Protein AF-A0A1X7TE17-F1 (afdb_monomer_lite)

Radius of gyration: 19.48 Å; chains: 1; bounding box: 48×30×57 Å

InterPro domains:
  IPR026791 Dedicator of cytokinesis [PTHR23317] (2-120)
  IPR027357 DOCKER domain [PS51651] (1-134)
  IPR043162 Dedicator of cytokinesis, C-terminal, lobe C [G3DSA:1.20.58.740] (23-129)
  IPR046773 DOCKER, Lobe C [PF20421] (38-121)

pLDDT: mean 82.44, std 15.71, range [34.38, 96.56]

Secondary structure (DSSP, 8-state):
---SS-SSS----------PPPHHHHHHHHHHHHHHHHHHHHHSSS--HHHHHHHHHHHHS-SSS-HHHHHHIIIIITTTTTTTTS-HHHHHHHHHHHHHHHHHHHHHHHHHHHH--HHHHHHHHHHSPPP---

Foldseek 3Di:
DDDPPDPDPDDDDPDDDDDDDDPLRVLLVVLLVLLVQLVCQLPDPDHDLVSLLVSLCCAQVNPPDPHNVVSCVVQPVCCDCNVVVDPPVSSVSNVVSVVSSVVSSVSSLVVSCVPPDPVVVVVSVVSDDPPPDD

Organism: Amphimedon queenslandica (NCBI:txid400682)

Sequence (134 aa):
THSFPYIVKRIPILETSETELSPIEVAVEAIGRKGSDLHTEIHKEKTDLVKLQLLLQGSITAQVNQGVQEYANVFLKDLGPAADRYPQEHIESLKEVYREFISLCDEALQLFAQLASKEQSLLVFEMNPPPIVN

Structure (mmCIF, N/CA/C/O backbone):
data_AF-A0A1X7TE17-F1
#
_entry.id   AF-A0A1X7TE17-F1
#
loop_
_atom_site.group_PDB
_atom_site.id
_atom_site.type_symbol
_atom_site.label_atom_id
_atom_site.label_alt_id
_atom_site.label_comp_id
_atom_site.label_asym_id
_atom_site.label_entity_id
_atom_site.label_seq_id
_atom_site.pdbx_PDB_ins_code
_atom_site.Cartn_x
_atom_site.Cartn_y
_atom_site.Cartn_z
_atom_site.occupancy
_atom_site.B_iso_or_equiv
_atom_site.auth_seq_id
_atom_site.auth_comp_id
_atom_site.auth_asym_id
_atom_site.auth_atom_id
_atom_site.pdbx_PDB_model_num
ATOM 1 N N . THR A 1 1 ? -14.536 -8.744 -31.197 1.00 81.19 1 THR A N 1
ATOM 2 C CA . THR A 1 1 ? -13.966 -8.676 -29.834 1.00 81.19 1 THR A CA 1
ATOM 3 C C . THR A 1 1 ? -15.085 -8.923 -28.837 1.00 81.19 1 THR A C 1
ATOM 5 O O . THR A 1 1 ? -16.207 -8.518 -29.107 1.00 81.19 1 THR A O 1
ATOM 8 N N . HIS A 1 2 ? -14.827 -9.656 -27.751 1.00 92.25 2 HIS A N 1
ATOM 9 C CA . HIS A 1 2 ? -15.813 -9.954 -26.701 1.00 92.25 2 HIS A CA 1
ATOM 10 C C . HIS A 1 2 ? -15.301 -9.384 -25.373 1.00 92.25 2 HIS A C 1
ATOM 12 O O . HIS A 1 2 ? -14.091 -9.403 -25.154 1.00 92.25 2 HIS A O 1
ATOM 18 N N . SER A 1 3 ? -16.199 -8.933 -24.496 1.00 93.88 3 SER A N 1
ATOM 19 C CA . SER A 1 3 ? -15.860 -8.348 -23.189 1.00 93.88 3 SER A CA 1
ATOM 20 C C . SER A 1 3 ? -16.695 -8.980 -22.082 1.00 93.88 3 SER A C 1
ATOM 22 O O . SER A 1 3 ? -17.793 -9.467 -22.342 1.00 93.88 3 SER A O 1
ATOM 24 N N . PHE A 1 4 ? -16.192 -8.961 -20.846 1.00 95.56 4 PHE A N 1
ATOM 25 C CA . PHE A 1 4 ? -16.993 -9.348 -19.686 1.00 95.56 4 PHE A CA 1
ATOM 26 C C . PHE A 1 4 ? -18.022 -8.256 -19.332 1.00 95.56 4 PHE A C 1
ATOM 28 O O . PHE A 1 4 ? -17.700 -7.074 -19.456 1.00 95.56 4 PHE A O 1
ATOM 35 N N . PRO A 1 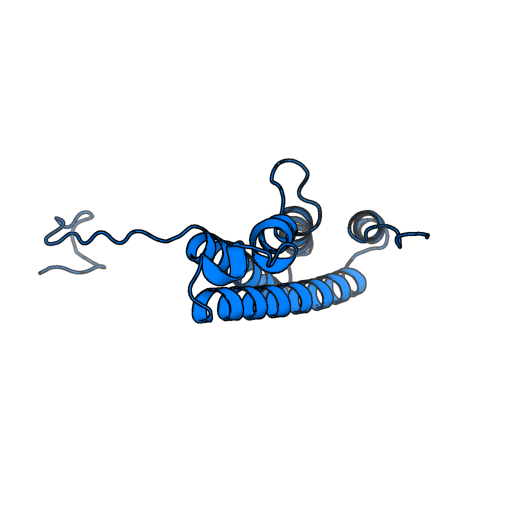5 ? -19.224 -8.629 -18.847 1.00 93.38 5 PRO A N 1
ATOM 36 C CA . PRO A 1 5 ? -19.753 -9.997 -18.747 1.00 93.38 5 PRO A CA 1
ATOM 37 C C . PRO A 1 5 ? -20.142 -10.589 -20.122 1.00 93.38 5 PRO A C 1
ATOM 39 O O . PRO A 1 5 ? -20.635 -9.872 -20.988 1.00 93.38 5 PRO A O 1
ATOM 42 N N . TYR A 1 6 ? -19.959 -11.906 -20.316 1.00 95.19 6 TYR A N 1
ATOM 43 C CA . TYR A 1 6 ? -20.263 -12.609 -21.577 1.00 95.19 6 TYR A CA 1
ATOM 44 C C . TYR A 1 6 ? -20.986 -13.948 -21.349 1.00 95.19 6 TYR A C 1
ATOM 46 O O . TYR A 1 6 ? -20.958 -14.497 -20.249 1.00 95.19 6 TYR A O 1
ATOM 54 N N . ILE A 1 7 ? -21.627 -14.489 -22.396 1.00 96.31 7 ILE A N 1
ATOM 55 C CA . ILE A 1 7 ? -22.439 -15.719 -22.319 1.00 96.31 7 ILE A CA 1
ATOM 56 C C . ILE A 1 7 ? -21.616 -16.979 -22.006 1.00 96.31 7 ILE A C 1
ATOM 58 O O . ILE A 1 7 ? -22.137 -17.938 -21.438 1.00 96.31 7 ILE A O 1
ATOM 62 N N . VAL A 1 8 ? -20.321 -16.981 -22.339 1.00 95.31 8 VAL A N 1
ATOM 63 C CA . VAL A 1 8 ? -19.388 -18.057 -21.974 1.00 95.31 8 VAL A CA 1
ATOM 64 C C . VAL A 1 8 ? -18.404 -17.604 -20.899 1.00 95.31 8 VAL A C 1
ATOM 66 O O . VAL A 1 8 ? -18.062 -16.431 -20.787 1.00 95.31 8 VAL A O 1
ATOM 69 N N . LYS A 1 9 ? -17.890 -18.572 -20.131 1.00 95.25 9 LYS A N 1
ATOM 70 C CA . LYS A 1 9 ? -16.979 -18.338 -18.997 1.00 95.25 9 LYS A CA 1
ATOM 71 C C . LYS A 1 9 ? -15.526 -18.026 -19.388 1.00 95.25 9 LYS A C 1
ATOM 73 O O . LYS A 1 9 ? -14.715 -17.772 -18.504 1.00 95.25 9 LYS A O 1
ATOM 78 N N . ARG A 1 10 ? -15.159 -18.123 -20.671 1.00 96.31 10 ARG A N 1
ATOM 79 C CA . ARG A 1 10 ? -13.785 -17.918 -21.165 1.00 96.31 10 ARG A CA 1
ATOM 80 C C . ARG A 1 10 ? -13.814 -17.165 -22.487 1.00 96.31 10 ARG A C 1
ATOM 82 O O . ARG A 1 10 ? -14.593 -17.513 -23.369 1.00 96.31 10 ARG A O 1
ATOM 89 N N . ILE A 1 11 ? -12.940 -16.178 -22.621 1.00 95.44 11 ILE A N 1
ATOM 90 C CA . ILE A 1 11 ? -12.723 -15.400 -23.842 1.00 95.44 11 ILE A CA 1
ATOM 91 C C . ILE A 1 11 ? -11.236 -15.567 -24.204 1.00 95.44 11 ILE A C 1
ATOM 93 O O . ILE A 1 11 ? -10.408 -15.501 -23.293 1.00 95.44 11 ILE A O 1
ATOM 97 N N . PRO A 1 12 ? -10.873 -15.849 -25.470 1.00 95.12 12 PRO A N 1
ATOM 98 C CA . PRO A 1 12 ? -9.471 -15.962 -25.868 1.00 95.12 12 PRO A CA 1
ATOM 99 C C . PRO A 1 12 ? -8.750 -14.615 -25.742 1.00 95.12 12 PRO A C 1
ATOM 101 O O . PRO A 1 12 ? -9.327 -13.569 -26.043 1.00 95.12 12 PRO A O 1
ATOM 104 N N . ILE A 1 13 ? -7.482 -14.657 -25.334 1.00 95.38 13 ILE A N 1
ATOM 105 C CA . ILE A 1 13 ? -6.598 -13.488 -25.333 1.00 95.38 13 ILE A CA 1
ATOM 106 C C . ILE A 1 13 ? -6.279 -13.143 -26.789 1.00 95.38 13 ILE A C 1
ATOM 108 O O . ILE A 1 13 ? -5.872 -14.016 -27.555 1.00 95.38 13 ILE A O 1
ATOM 112 N N . LEU A 1 14 ? -6.512 -11.888 -27.172 1.00 95.62 14 LEU A N 1
ATOM 113 C CA . LEU A 1 14 ? -6.258 -11.401 -28.532 1.00 95.62 14 LEU A CA 1
ATOM 114 C C . LEU A 1 14 ? -4.926 -10.651 -28.645 1.00 95.62 14 LEU A C 1
ATOM 116 O O . LEU A 1 14 ? -4.360 -10.597 -29.731 1.00 95.62 14 LEU A O 1
ATOM 120 N N . GLU A 1 15 ? -4.433 -10.100 -27.536 1.00 96.31 15 GLU A N 1
ATOM 121 C CA . GLU A 1 15 ? -3.213 -9.299 -27.465 1.00 96.31 15 GLU A CA 1
ATOM 122 C C . GLU A 1 15 ? -2.592 -9.414 -26.065 1.00 96.31 15 GLU A C 1
ATOM 124 O O . GLU A 1 15 ? -3.320 -9.532 -25.076 1.00 96.31 15 GLU A O 1
ATOM 129 N N . THR A 1 16 ? -1.259 -9.373 -26.000 1.00 96.56 16 THR A N 1
ATOM 130 C CA . THR A 1 16 ? -0.470 -9.390 -24.762 1.00 96.56 16 THR A CA 1
ATOM 131 C C . THR A 1 16 ? 0.600 -8.305 -24.845 1.00 96.56 16 THR A C 1
ATOM 133 O O . THR A 1 16 ? 1.314 -8.232 -25.843 1.00 96.56 16 THR A O 1
ATOM 136 N N . SER A 1 17 ? 0.743 -7.506 -23.788 1.00 96.38 17 SER A N 1
ATOM 137 C CA . SER A 1 17 ? 1.829 -6.538 -23.609 1.00 96.38 17 SER A CA 1
ATOM 138 C C . SER A 1 17 ? 2.595 -6.839 -22.323 1.00 96.38 17 SER A C 1
ATOM 140 O O . SER A 1 17 ? 1.988 -7.247 -21.332 1.00 96.38 17 SER A O 1
ATOM 142 N N . GLU A 1 18 ? 3.903 -6.598 -22.328 1.00 95.81 18 GLU A N 1
ATOM 143 C CA . GLU A 1 18 ? 4.786 -6.793 -21.177 1.00 95.81 18 GLU A CA 1
ATOM 144 C C . GLU A 1 18 ? 5.477 -5.476 -20.816 1.00 95.81 18 GLU A C 1
ATOM 146 O O . GLU A 1 18 ? 5.921 -4.741 -21.700 1.00 95.81 18 GLU A O 1
ATOM 151 N N . THR A 1 19 ? 5.555 -5.195 -19.516 1.00 94.50 19 THR A N 1
ATOM 152 C CA . THR A 1 19 ? 6.228 -4.021 -18.957 1.00 94.50 19 THR A CA 1
ATOM 153 C C . THR A 1 19 ? 7.027 -4.464 -17.740 1.00 94.50 19 THR A C 1
ATOM 155 O O . THR A 1 19 ? 6.482 -5.114 -16.848 1.00 94.50 19 THR A O 1
ATOM 158 N N . GLU A 1 20 ? 8.305 -4.099 -17.692 1.00 94.62 20 GLU A N 1
ATOM 159 C CA . GLU A 1 20 ? 9.170 -4.346 -16.540 1.00 94.62 20 GLU A CA 1
ATOM 160 C C . GLU A 1 20 ? 9.186 -3.123 -15.622 1.00 94.62 20 GLU A C 1
ATOM 162 O O . GLU A 1 20 ? 9.381 -2.000 -16.084 1.00 94.62 20 GLU A O 1
ATOM 167 N N . LEU A 1 21 ? 8.999 -3.349 -14.321 1.00 93.62 21 LEU A N 1
ATOM 168 C CA . LEU A 1 21 ? 9.105 -2.310 -13.299 1.00 93.62 21 LEU A CA 1
ATOM 169 C C . LEU A 1 21 ? 10.480 -2.368 -12.641 1.00 93.62 21 LEU A C 1
ATOM 171 O O . LEU A 1 21 ? 10.958 -3.437 -12.248 1.00 93.62 21 LEU A O 1
ATOM 175 N N . SER A 1 22 ? 11.103 -1.208 -12.466 1.00 92.81 22 SER A N 1
ATOM 176 C CA . SER A 1 22 ? 12.334 -1.093 -11.696 1.00 92.81 22 SER A CA 1
ATOM 177 C C . SER A 1 22 ? 12.085 -1.358 -10.200 1.00 92.81 22 SER A C 1
ATOM 179 O O . SER A 1 22 ? 10.964 -1.210 -9.704 1.00 92.81 22 SER A O 1
ATOM 181 N N . PRO A 1 23 ? 13.127 -1.705 -9.419 1.00 91.56 23 PRO A N 1
ATOM 182 C CA . PRO A 1 23 ? 12.972 -1.974 -7.988 1.00 91.56 23 PRO A CA 1
ATOM 183 C C . PRO A 1 23 ? 12.332 -0.831 -7.184 1.00 91.56 23 PRO A C 1
ATOM 185 O O . PRO A 1 23 ? 11.631 -1.097 -6.208 1.00 91.56 23 PRO A O 1
ATOM 188 N N . ILE A 1 24 ? 12.553 0.427 -7.585 1.00 91.62 24 ILE A N 1
ATOM 189 C CA . ILE A 1 24 ? 11.950 1.590 -6.922 1.00 91.62 24 ILE A CA 1
ATOM 190 C C . ILE A 1 24 ? 10.461 1.732 -7.265 1.00 91.62 24 ILE A C 1
ATOM 192 O O . ILE A 1 24 ? 9.665 2.016 -6.376 1.00 91.62 24 ILE A O 1
ATOM 196 N N . GLU A 1 25 ? 10.057 1.455 -8.507 1.00 93.50 25 GLU A N 1
ATOM 197 C CA . GLU A 1 25 ? 8.643 1.450 -8.907 1.00 93.50 25 GLU A CA 1
ATOM 198 C C . GLU A 1 25 ? 7.872 0.348 -8.173 1.00 93.50 25 GLU A C 1
ATOM 200 O O . GLU A 1 25 ? 6.792 0.593 -7.635 1.00 93.50 25 GLU A O 1
ATOM 205 N N . VAL A 1 26 ? 8.474 -0.839 -8.036 1.00 94.06 26 VAL A N 1
ATOM 206 C CA . VAL A 1 26 ? 7.907 -1.929 -7.228 1.00 94.06 26 VAL A CA 1
ATOM 207 C C . VAL A 1 26 ? 7.727 -1.501 -5.766 1.00 94.06 26 VAL A C 1
ATOM 209 O O . VAL A 1 26 ? 6.711 -1.834 -5.151 1.00 94.06 26 VAL A O 1
ATOM 212 N N . ALA A 1 27 ? 8.677 -0.748 -5.201 1.00 92.06 27 ALA A N 1
ATOM 213 C CA . ALA A 1 27 ? 8.565 -0.218 -3.843 1.00 92.06 27 ALA A CA 1
ATOM 214 C C . ALA A 1 27 ? 7.416 0.797 -3.714 1.00 92.06 27 ALA A C 1
ATOM 216 O O . ALA A 1 27 ? 6.621 0.695 -2.777 1.00 92.06 27 ALA A O 1
ATOM 217 N N . VAL A 1 28 ? 7.283 1.723 -4.671 1.00 94.25 28 VAL A N 1
ATOM 218 C CA . VAL A 1 28 ? 6.178 2.697 -4.717 1.00 94.25 28 VAL A CA 1
ATOM 219 C C . VAL A 1 28 ? 4.829 1.976 -4.740 1.00 94.25 28 VAL A C 1
ATOM 221 O O . VAL A 1 28 ? 3.972 2.251 -3.899 1.00 94.25 28 VAL A O 1
ATOM 224 N N . GLU A 1 29 ? 4.648 0.997 -5.630 1.00 94.12 29 GLU A N 1
ATOM 225 C CA . GLU A 1 29 ? 3.400 0.231 -5.711 1.00 94.12 29 GLU A CA 1
ATOM 226 C C . GLU A 1 29 ? 3.115 -0.593 -4.451 1.00 94.12 29 GLU A C 1
ATOM 228 O O . GLU A 1 29 ? 1.955 -0.786 -4.077 1.00 94.12 29 GLU A O 1
ATOM 233 N N . ALA A 1 30 ? 4.147 -1.151 -3.816 1.00 92.00 30 ALA A N 1
ATOM 234 C CA . ALA A 1 30 ? 3.987 -1.956 -2.610 1.00 92.00 30 ALA A CA 1
ATOM 235 C C . ALA A 1 30 ? 3.498 -1.104 -1.429 1.00 92.00 30 ALA A C 1
ATOM 237 O O . ALA A 1 30 ? 2.572 -1.506 -0.718 1.00 92.00 30 ALA A O 1
ATOM 238 N N . ILE A 1 31 ? 4.086 0.080 -1.241 1.00 93.00 31 ILE A N 1
ATOM 239 C CA . ILE A 1 31 ? 3.682 1.018 -0.188 1.00 93.00 31 ILE A CA 1
ATOM 240 C C . ILE A 1 31 ? 2.305 1.603 -0.505 1.00 93.00 31 ILE A C 1
ATOM 242 O O . ILE A 1 31 ? 1.440 1.613 0.368 1.00 93.00 31 ILE A O 1
ATOM 246 N N . GLY A 1 32 ? 2.062 2.002 -1.757 1.00 94.69 32 GLY A N 1
ATOM 247 C CA . GLY A 1 32 ? 0.779 2.557 -2.192 1.00 94.69 32 GLY A CA 1
ATOM 248 C C . GLY A 1 32 ? -0.386 1.588 -1.996 1.00 94.69 32 GLY A C 1
ATOM 249 O O . GLY A 1 32 ? -1.427 1.975 -1.470 1.00 94.69 32 GLY A O 1
ATOM 250 N N . ARG A 1 33 ? -0.203 0.298 -2.316 1.00 94.12 33 ARG A N 1
ATOM 251 C CA . ARG A 1 33 ? -1.211 -0.743 -2.040 1.00 94.12 33 ARG A CA 1
ATOM 252 C C . ARG A 1 33 ? -1.527 -0.860 -0.551 1.00 94.12 33 ARG A C 1
ATOM 254 O O . ARG A 1 33 ? -2.695 -0.845 -0.177 1.00 94.12 33 ARG A O 1
ATOM 261 N N . LYS A 1 34 ? -0.499 -0.901 0.301 1.00 91.69 34 LYS A N 1
ATOM 262 C CA . LYS A 1 34 ? -0.679 -0.932 1.762 1.00 91.69 34 LYS A CA 1
ATOM 263 C C . LYS A 1 34 ? -1.389 0.321 2.282 1.00 91.69 34 LYS A C 1
ATOM 265 O O . LYS A 1 34 ? -2.251 0.205 3.148 1.00 91.69 34 LYS A O 1
ATOM 270 N N . GLY A 1 35 ? -1.052 1.494 1.746 1.00 94.88 35 GLY A N 1
ATOM 271 C CA . GLY A 1 35 ? -1.736 2.752 2.047 1.00 94.88 35 GLY A CA 1
ATOM 272 C C . GLY A 1 35 ? -3.210 2.709 1.653 1.00 94.88 35 GLY A C 1
ATOM 273 O O . GLY A 1 35 ? -4.067 3.028 2.467 1.00 94.88 35 GLY A O 1
ATOM 274 N N . SER A 1 36 ? -3.526 2.220 0.453 1.00 96.25 36 SER A N 1
ATOM 275 C CA . SER A 1 36 ? -4.906 2.084 -0.028 1.00 96.25 36 SER A CA 1
ATOM 276 C C . SER A 1 36 ? -5.742 1.121 0.825 1.00 96.25 36 SER A C 1
ATOM 278 O O . SER A 1 36 ? -6.881 1.443 1.184 1.00 96.25 36 SER A O 1
ATOM 280 N N . ASP A 1 37 ? -5.170 -0.024 1.212 1.00 94.69 37 ASP A N 1
ATOM 281 C CA . ASP A 1 37 ? -5.820 -0.984 2.109 1.00 94.69 37 ASP A CA 1
ATOM 282 C C . ASP A 1 37 ? -6.120 -0.353 3.477 1.00 94.69 37 ASP A C 1
ATOM 284 O O . ASP A 1 37 ? -7.222 -0.514 4.011 1.00 94.69 37 ASP A O 1
ATOM 288 N N . LEU A 1 38 ? -5.154 0.393 4.026 1.00 94.00 38 LEU A N 1
ATOM 289 C CA . LEU A 1 38 ? -5.284 1.066 5.314 1.00 94.00 38 LEU A CA 1
ATOM 290 C C . LEU A 1 38 ? -6.313 2.203 5.251 1.00 94.00 38 LEU A C 1
ATOM 292 O O . LEU A 1 38 ? -7.230 2.238 6.067 1.00 94.00 38 LEU A O 1
ATOM 296 N N . HIS A 1 39 ? -6.234 3.065 4.235 1.00 96.44 39 HIS A N 1
ATOM 297 C CA . HIS A 1 39 ? -7.193 4.142 3.992 1.00 96.44 39 HIS A CA 1
ATOM 298 C C . HIS A 1 39 ? -8.624 3.603 3.890 1.00 96.44 39 HIS A C 1
ATOM 300 O O . HIS A 1 39 ? -9.531 4.124 4.538 1.00 96.44 39 HIS A O 1
ATOM 306 N N . THR A 1 40 ? -8.833 2.536 3.113 1.00 96.06 40 THR A N 1
ATOM 307 C CA . THR A 1 40 ? -10.149 1.895 2.956 1.00 96.06 40 THR A CA 1
ATOM 308 C C . THR A 1 40 ? -10.693 1.379 4.288 1.00 96.06 40 THR A C 1
ATOM 310 O O . THR A 1 40 ? -11.890 1.468 4.553 1.00 96.06 40 THR A O 1
ATOM 313 N N . GLU A 1 41 ? -9.826 0.823 5.134 1.00 95.06 41 GLU A N 1
ATOM 314 C CA . GLU A 1 41 ? -10.216 0.270 6.428 1.00 95.06 41 GLU A CA 1
ATOM 315 C C . GLU A 1 41 ? -10.527 1.354 7.474 1.00 95.06 41 GLU A C 1
ATOM 317 O O . GLU A 1 41 ? -11.474 1.185 8.244 1.00 95.06 41 GLU A O 1
ATOM 322 N N . ILE A 1 42 ? -9.784 2.466 7.474 1.00 94.69 42 ILE A N 1
ATOM 323 C CA . ILE A 1 42 ? -10.030 3.634 8.338 1.00 94.69 42 ILE A CA 1
ATOM 324 C C . ILE A 1 42 ? -11.359 4.311 7.971 1.00 94.69 42 ILE A C 1
ATOM 326 O O . ILE A 1 42 ? -12.157 4.611 8.854 1.00 94.69 42 ILE A O 1
ATOM 330 N N . HIS A 1 43 ? -11.618 4.520 6.675 1.00 94.50 43 HIS A N 1
ATOM 331 C CA . HIS A 1 43 ? -12.697 5.393 6.191 1.00 94.50 43 HIS A CA 1
ATOM 332 C C . HIS A 1 43 ? -14.013 4.679 5.852 1.00 94.50 43 HIS A C 1
ATOM 334 O O . HIS A 1 43 ? -14.956 5.310 5.368 1.00 94.50 43 HIS A O 1
ATOM 340 N N . LYS A 1 44 ? -14.115 3.363 6.061 1.00 94.06 44 LYS A N 1
ATOM 341 C CA . LYS A 1 44 ? -15.391 2.657 5.871 1.00 94.06 44 LYS A CA 1
ATOM 342 C C . LYS A 1 44 ? -16.371 2.970 7.005 1.00 94.06 44 LYS A C 1
ATOM 344 O O . LYS A 1 44 ? -15.972 3.237 8.130 1.00 94.06 44 LYS A O 1
ATOM 349 N N . GLU A 1 45 ? -17.667 2.829 6.722 1.00 90.50 45 GLU A N 1
ATOM 350 C CA . GLU A 1 45 ? -18.761 3.145 7.660 1.00 90.50 45 GLU A CA 1
ATOM 351 C C . GLU A 1 45 ? -18.615 2.467 9.035 1.00 90.50 45 GLU A C 1
ATOM 353 O O . GLU A 1 45 ? -18.949 3.051 10.064 1.00 90.50 45 GLU A O 1
ATOM 358 N N . LYS A 1 46 ? -18.095 1.233 9.061 1.00 90.44 46 LYS A N 1
ATOM 359 C CA . LYS A 1 46 ? -17.805 0.499 10.294 1.00 90.44 46 LYS A CA 1
ATOM 360 C C . LYS A 1 46 ? -16.447 -0.179 10.215 1.00 90.44 46 LYS A C 1
ATOM 362 O O . LYS A 1 46 ? -16.337 -1.242 9.602 1.00 90.44 46 LYS A O 1
ATOM 367 N N . THR A 1 47 ? -15.447 0.410 10.864 1.00 91.50 47 THR A N 1
ATOM 368 C CA . THR A 1 47 ? -14.080 -0.119 10.984 1.00 91.50 47 THR A CA 1
ATOM 369 C C . THR A 1 47 ? -14.057 -1.485 11.675 1.00 91.50 47 THR A C 1
ATOM 371 O O . THR A 1 47 ? -14.725 -1.693 12.689 1.00 91.50 47 THR A O 1
ATOM 374 N N . ASP A 1 48 ? -13.288 -2.429 11.128 1.00 90.81 48 ASP A N 1
ATOM 375 C CA . ASP A 1 48 ? -13.039 -3.728 11.752 1.00 90.81 48 ASP A CA 1
ATOM 376 C C . ASP A 1 48 ? -11.681 -3.665 12.449 1.00 90.81 48 ASP A C 1
ATOM 378 O O . ASP A 1 48 ? -10.635 -3.626 11.807 1.00 90.81 48 ASP A O 1
ATOM 382 N N . LEU A 1 49 ? -11.695 -3.645 13.781 1.00 87.25 49 LEU A N 1
ATOM 383 C CA . LEU A 1 49 ? -10.477 -3.479 14.572 1.00 87.25 49 LEU A CA 1
ATOM 384 C C . LEU A 1 49 ? -9.479 -4.617 14.379 1.00 87.25 49 LEU A C 1
ATOM 386 O O . LEU A 1 49 ? -8.280 -4.367 14.397 1.00 87.25 49 LEU A O 1
ATOM 390 N N . VAL A 1 50 ? -9.945 -5.846 14.143 1.00 87.00 50 VAL A N 1
ATOM 391 C CA . VAL A 1 50 ? -9.049 -6.987 13.910 1.00 87.00 50 VAL A CA 1
ATOM 392 C C . VAL A 1 50 ? -8.339 -6.813 12.573 1.00 87.00 50 VAL A C 1
ATOM 394 O O . VAL A 1 50 ? -7.130 -7.023 12.472 1.00 87.00 50 VAL A O 1
ATOM 397 N N . LYS A 1 51 ? -9.074 -6.375 11.548 1.00 90.06 51 LYS A N 1
ATOM 398 C CA . LYS A 1 51 ? -8.491 -6.102 10.234 1.00 90.06 51 LYS A CA 1
ATOM 399 C C . LYS A 1 51 ? -7.560 -4.890 10.262 1.00 90.06 51 LYS A C 1
ATOM 401 O O . LYS A 1 51 ? -6.463 -4.973 9.714 1.00 90.06 51 LYS A O 1
ATOM 406 N N . LEU A 1 52 ? -7.956 -3.803 10.923 1.00 90.12 52 LEU A N 1
ATOM 407 C CA . LEU A 1 52 ? -7.123 -2.610 11.085 1.00 90.12 52 LEU A CA 1
ATOM 408 C C . LEU A 1 52 ? -5.806 -2.949 11.799 1.00 90.12 52 LEU A C 1
ATOM 410 O O . LEU A 1 52 ? -4.732 -2.568 11.335 1.00 90.12 52 LEU A O 1
ATOM 414 N N . GLN A 1 53 ? -5.881 -3.737 12.875 1.00 86.44 53 GLN A N 1
ATOM 415 C CA . GLN A 1 53 ? -4.711 -4.220 13.603 1.00 86.44 53 GLN A CA 1
ATOM 416 C C . GLN A 1 53 ? -3.802 -5.085 12.729 1.00 86.44 53 GLN A C 1
ATOM 418 O O . GLN A 1 53 ? -2.594 -4.863 12.707 1.00 86.44 53 GLN A O 1
ATOM 423 N N . LEU A 1 54 ? -4.368 -6.041 11.986 1.00 87.69 54 LEU A N 1
ATOM 424 C CA . LEU A 1 54 ? -3.609 -6.911 11.088 1.00 87.69 54 LEU A CA 1
ATOM 425 C C . LEU A 1 54 ? -2.845 -6.104 10.026 1.00 87.69 54 LEU A C 1
ATOM 427 O O . LEU A 1 54 ? -1.672 -6.380 9.765 1.00 87.69 54 LEU A O 1
ATOM 431 N N . LEU A 1 55 ? -3.492 -5.096 9.431 1.00 89.38 55 LEU A N 1
ATOM 432 C CA . LEU A 1 55 ? -2.885 -4.226 8.419 1.00 89.38 55 LEU A CA 1
ATOM 433 C C . LEU A 1 55 ? -1.732 -3.395 8.991 1.00 89.38 55 LEU A C 1
ATOM 435 O O . LEU A 1 55 ? -0.663 -3.318 8.374 1.00 89.38 55 LEU A O 1
ATOM 439 N N . LEU A 1 56 ? -1.930 -2.807 10.172 1.00 85.38 56 LEU A N 1
ATOM 440 C CA . LEU A 1 56 ? -0.906 -2.028 10.862 1.00 85.38 56 LEU A CA 1
ATOM 441 C C . LEU A 1 56 ? 0.276 -2.911 11.300 1.00 85.38 56 LEU A C 1
ATOM 443 O O . LEU A 1 56 ? 1.427 -2.580 11.015 1.00 85.38 56 LEU A O 1
ATOM 447 N N . GLN A 1 57 ? 0.013 -4.068 11.917 1.00 83.38 57 GLN A N 1
ATOM 448 C CA . GLN A 1 57 ? 1.052 -4.993 12.383 1.00 83.38 57 GLN A CA 1
ATOM 449 C C . GLN A 1 57 ? 1.878 -5.536 11.208 1.00 83.38 57 GLN A C 1
ATOM 451 O O . GLN A 1 57 ? 3.106 -5.511 11.233 1.00 83.38 57 GLN A O 1
ATOM 456 N N . GLY A 1 58 ? 1.217 -5.949 10.123 1.00 81.19 58 GLY A N 1
ATOM 457 C CA . GLY A 1 58 ? 1.875 -6.446 8.911 1.00 81.19 58 GLY A CA 1
ATOM 458 C C . GLY A 1 58 ? 2.638 -5.384 8.109 1.00 81.19 58 GLY A C 1
ATOM 459 O O . GLY A 1 58 ? 3.236 -5.710 7.078 1.00 81.19 58 GLY A O 1
ATOM 460 N N . SER A 1 59 ? 2.605 -4.119 8.533 1.00 77.69 59 SER A N 1
ATOM 461 C CA . SER A 1 59 ? 3.268 -3.016 7.833 1.00 77.69 59 SER A CA 1
ATOM 462 C C . SER A 1 59 ? 4.317 -2.295 8.680 1.00 77.69 59 SER A C 1
ATOM 464 O O . SER A 1 59 ? 5.365 -1.948 8.134 1.00 77.69 59 SER A O 1
ATOM 466 N N . ILE A 1 60 ? 4.070 -2.124 9.984 1.00 72.44 60 ILE A N 1
ATOM 467 C CA . ILE A 1 60 ? 4.960 -1.427 10.929 1.00 72.44 60 ILE A CA 1
ATOM 468 C C . ILE A 1 60 ? 5.830 -2.418 11.709 1.00 72.44 60 ILE A C 1
ATOM 470 O O . ILE A 1 60 ? 7.027 -2.199 11.856 1.00 72.44 60 ILE A O 1
ATOM 474 N N . THR A 1 61 ? 5.249 -3.523 12.182 1.00 68.62 61 THR A N 1
ATOM 475 C CA . THR A 1 61 ? 5.921 -4.509 13.046 1.00 68.62 61 THR A CA 1
ATOM 476 C C . THR A 1 61 ? 6.061 -5.868 12.364 1.00 68.62 61 THR A C 1
ATOM 478 O O . THR A 1 61 ? 6.005 -6.919 13.002 1.00 68.62 61 THR A O 1
ATOM 481 N N . ALA A 1 62 ? 6.243 -5.864 11.042 1.00 70.31 62 ALA A N 1
ATOM 482 C CA . ALA A 1 62 ? 6.416 -7.085 10.270 1.00 70.31 62 ALA A CA 1
ATOM 483 C C . ALA A 1 62 ? 7.669 -7.847 10.750 1.00 70.31 62 ALA A C 1
ATOM 485 O O . ALA A 1 62 ? 8.787 -7.355 10.648 1.00 70.31 62 ALA A O 1
ATOM 486 N N . GLN A 1 63 ? 7.474 -9.054 11.292 1.00 61.94 63 GLN A N 1
ATOM 487 C CA . GLN A 1 63 ? 8.558 -9.868 11.871 1.00 61.94 63 GLN A CA 1
ATOM 488 C C . GLN A 1 63 ? 9.212 -10.821 10.861 1.00 61.94 63 GLN A C 1
ATOM 490 O O . GLN A 1 63 ? 10.319 -11.299 11.089 1.00 61.94 63 GLN A O 1
ATOM 495 N N . VAL A 1 64 ? 8.516 -11.131 9.761 1.00 64.00 64 VAL A N 1
ATOM 496 C CA . VAL A 1 64 ? 8.966 -12.108 8.750 1.00 64.00 64 VAL A CA 1
ATOM 497 C C . VAL A 1 64 ? 9.458 -11.414 7.479 1.00 64.00 64 VAL A C 1
ATOM 499 O O . VAL A 1 64 ? 10.496 -11.778 6.936 1.00 64.00 64 VAL A O 1
ATOM 502 N N . ASN A 1 65 ? 8.732 -10.389 7.026 1.00 70.81 65 ASN A N 1
ATOM 503 C CA . ASN A 1 65 ? 9.127 -9.531 5.908 1.00 70.81 65 ASN A CA 1
ATOM 504 C C . ASN A 1 65 ? 9.656 -8.207 6.464 1.00 70.81 65 ASN A C 1
ATOM 506 O O . ASN A 1 65 ? 9.161 -7.756 7.490 1.00 70.81 65 ASN A O 1
ATOM 510 N N . GLN A 1 66 ? 10.583 -7.541 5.772 1.00 69.31 66 GLN A N 1
ATOM 511 C CA . GLN A 1 66 ? 11.265 -6.343 6.296 1.00 69.31 66 GLN A CA 1
ATOM 512 C C . GLN A 1 66 ? 10.390 -5.066 6.423 1.00 69.31 66 GLN A C 1
ATOM 514 O O . GLN A 1 66 ? 10.886 -3.994 6.755 1.00 69.31 66 GLN A O 1
ATOM 519 N N . GLY A 1 67 ? 9.073 -5.165 6.208 1.00 77.94 67 GLY A N 1
ATOM 520 C CA . GLY A 1 67 ? 8.125 -4.062 6.401 1.00 77.94 67 GLY A CA 1
ATOM 521 C C . GLY A 1 67 ? 8.309 -2.889 5.429 1.00 77.94 67 GLY A C 1
ATOM 522 O O . GLY A 1 67 ? 9.128 -2.927 4.515 1.00 77.94 67 GLY A O 1
ATOM 523 N N . VAL A 1 68 ? 7.509 -1.832 5.610 1.00 83.62 68 VAL A N 1
ATOM 524 C CA . VAL A 1 68 ? 7.576 -0.628 4.753 1.00 83.62 68 VAL A CA 1
ATOM 525 C C . VAL A 1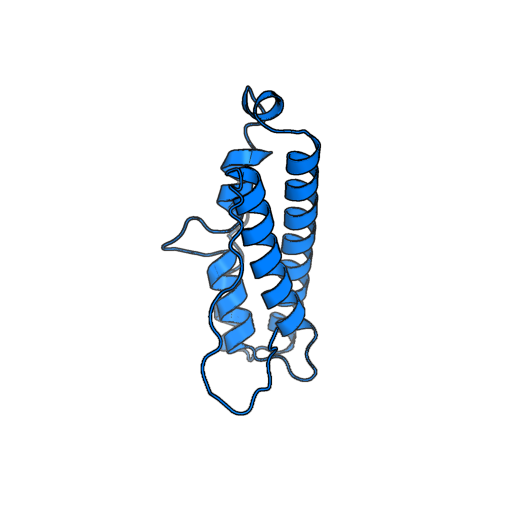 68 ? 8.833 0.205 5.035 1.00 83.62 68 VAL A C 1
ATOM 527 O O . VAL A 1 68 ? 9.367 0.853 4.135 1.00 83.62 68 VAL A O 1
ATOM 530 N N . GLN A 1 69 ? 9.344 0.145 6.267 1.00 81.75 69 GLN A N 1
ATOM 531 C CA . GLN A 1 69 ? 10.542 0.875 6.689 1.00 81.75 69 GLN A CA 1
ATOM 532 C C . GLN A 1 69 ? 11.787 0.480 5.889 1.00 81.75 69 GLN A C 1
ATOM 534 O O . GLN A 1 69 ? 12.634 1.333 5.626 1.00 81.75 69 GLN A O 1
ATOM 539 N N . GLU A 1 70 ? 11.885 -0.773 5.442 1.00 83.75 70 GLU A N 1
ATOM 540 C CA . GLU A 1 70 ? 13.050 -1.215 4.681 1.00 83.75 70 GLU A CA 1
ATOM 541 C C . GLU A 1 70 ? 13.125 -0.590 3.288 1.00 83.75 70 GLU A C 1
ATOM 543 O O . GLU A 1 70 ? 14.213 -0.255 2.828 1.00 83.75 70 GLU A O 1
ATOM 548 N N . TYR A 1 71 ? 11.987 -0.311 2.644 1.00 85.88 71 TYR A N 1
ATOM 549 C CA . TYR A 1 71 ? 11.992 0.449 1.392 1.00 85.88 71 TYR A CA 1
ATOM 550 C C . TYR A 1 71 ? 12.581 1.851 1.594 1.00 85.88 71 TYR A C 1
ATOM 552 O O . TYR A 1 71 ? 13.398 2.299 0.791 1.00 85.88 71 TYR A O 1
ATOM 560 N N . ALA A 1 72 ? 12.239 2.529 2.693 1.00 82.12 72 ALA A N 1
ATOM 561 C CA . ALA A 1 72 ? 12.850 3.815 3.018 1.00 82.12 72 ALA A CA 1
ATOM 562 C C . ALA A 1 72 ? 14.346 3.676 3.346 1.00 82.12 72 ALA A C 1
ATOM 564 O O . ALA A 1 72 ? 15.137 4.513 2.920 1.00 82.12 72 ALA A O 1
ATOM 565 N N . ASN A 1 73 ? 14.767 2.615 4.039 1.00 81.25 73 ASN A N 1
ATOM 566 C CA . ASN A 1 73 ? 16.188 2.373 4.299 1.00 81.25 73 ASN A CA 1
ATOM 567 C C . ASN A 1 73 ? 16.981 2.188 2.996 1.00 81.25 73 ASN A C 1
ATOM 569 O O . ASN A 1 73 ? 17.982 2.870 2.787 1.00 81.25 73 ASN A O 1
ATOM 573 N N . VAL A 1 74 ? 16.508 1.310 2.111 1.00 83.31 74 VAL A N 1
ATOM 574 C CA . VAL A 1 74 ? 17.201 0.934 0.871 1.00 83.31 74 VAL A CA 1
ATOM 575 C C . VAL A 1 74 ? 17.236 2.077 -0.142 1.00 83.31 74 VAL A C 1
ATOM 577 O O . VAL A 1 74 ? 18.251 2.270 -0.809 1.00 83.31 74 VAL A O 1
ATOM 580 N N . PHE A 1 75 ? 16.141 2.829 -0.280 1.00 83.00 75 PHE A N 1
ATOM 581 C CA . PHE A 1 75 ? 16.001 3.814 -1.356 1.00 83.00 75 PHE A CA 1
ATOM 582 C C . PHE A 1 75 ? 16.122 5.277 -0.899 1.00 83.00 75 PHE A C 1
ATOM 584 O O . PHE A 1 75 ? 16.414 6.130 -1.734 1.00 83.00 75 PHE A O 1
ATOM 591 N N . LEU A 1 76 ? 15.905 5.596 0.387 1.00 78.00 76 LEU A N 1
ATOM 592 C CA . LEU A 1 76 ? 15.867 6.983 0.888 1.00 78.00 76 LEU A CA 1
ATOM 593 C C . LEU A 1 76 ? 16.949 7.315 1.931 1.00 78.00 76 LEU A C 1
ATOM 595 O O . LEU A 1 76 ? 17.368 8.468 2.009 1.00 78.00 76 LEU A O 1
ATOM 599 N N . LYS A 1 77 ? 17.383 6.352 2.758 1.00 68.69 77 LYS A N 1
ATOM 600 C CA . LYS A 1 77 ? 18.293 6.601 3.896 1.00 68.69 77 LYS A CA 1
ATOM 601 C C . LYS A 1 77 ? 19.764 6.691 3.492 1.00 68.69 77 LYS A C 1
ATOM 603 O O . LYS A 1 77 ? 20.505 7.450 4.106 1.00 68.69 77 LYS A O 1
ATOM 608 N N . ASP A 1 78 ? 20.158 5.973 2.444 1.00 57.97 78 ASP A N 1
ATOM 609 C CA . ASP A 1 78 ? 21.513 5.978 1.882 1.00 57.97 78 ASP A CA 1
ATOM 610 C C . ASP A 1 78 ? 21.493 6.553 0.455 1.00 57.97 78 ASP A C 1
ATOM 612 O O . ASP A 1 78 ? 21.850 5.901 -0.528 1.00 57.97 78 ASP A O 1
ATOM 616 N N . LEU A 1 79 ? 21.076 7.820 0.322 1.00 56.56 79 LEU A N 1
ATOM 617 C CA . LEU A 1 79 ? 21.158 8.599 -0.928 1.00 56.56 79 LEU A CA 1
ATOM 618 C C . LEU A 1 79 ? 22.615 8.911 -1.345 1.00 56.56 79 LEU A C 1
ATOM 620 O O . LEU A 1 79 ? 22.896 9.973 -1.890 1.00 56.56 79 LEU A O 1
ATOM 624 N N . GLY A 1 80 ? 23.557 7.999 -1.092 1.00 57.62 80 GLY A N 1
ATOM 625 C CA . GLY A 1 80 ? 24.864 7.987 -1.738 1.00 57.62 80 GLY A CA 1
ATOM 626 C C . GLY A 1 80 ? 24.717 7.738 -3.254 1.00 57.62 80 GLY A C 1
ATOM 627 O O . GLY A 1 80 ? 23.840 8.311 -3.896 1.00 57.62 80 GLY A O 1
ATOM 628 N N . PRO A 1 81 ? 25.493 6.836 -3.877 1.00 53.22 81 PRO A N 1
ATOM 629 C CA . PRO A 1 81 ? 25.413 6.564 -5.324 1.00 53.22 81 PRO A CA 1
ATOM 630 C C . PRO A 1 81 ? 24.021 6.152 -5.860 1.00 53.22 81 PRO A C 1
ATOM 632 O O . PRO A 1 81 ? 23.841 6.040 -7.069 1.00 53.22 81 PRO A O 1
ATOM 635 N N . ALA A 1 82 ? 23.042 5.882 -4.986 1.00 56.00 82 ALA A N 1
ATOM 636 C CA . ALA A 1 82 ? 21.660 5.566 -5.338 1.00 56.00 82 ALA A CA 1
ATOM 637 C C . ALA A 1 82 ? 20.842 6.778 -5.827 1.00 56.00 82 ALA A C 1
ATOM 639 O O . ALA A 1 82 ? 19.928 6.580 -6.627 1.00 56.00 82 ALA A O 1
ATOM 640 N N . ALA A 1 83 ? 21.180 8.007 -5.408 1.00 59.78 83 ALA A N 1
ATOM 641 C CA . ALA A 1 83 ? 20.526 9.224 -5.904 1.00 59.78 83 ALA A CA 1
ATOM 642 C C . ALA A 1 83 ? 20.748 9.420 -7.416 1.00 59.78 83 ALA A C 1
ATOM 644 O O . ALA A 1 83 ? 19.847 9.864 -8.117 1.00 59.78 83 ALA A O 1
ATOM 645 N N . ASP A 1 84 ? 21.910 8.996 -7.920 1.00 66.00 84 ASP A N 1
ATOM 646 C CA . ASP A 1 84 ? 22.238 9.006 -9.351 1.00 66.00 84 ASP A CA 1
ATOM 647 C C . ASP A 1 84 ? 21.775 7.728 -10.083 1.00 66.00 84 ASP A C 1
ATOM 649 O O . ASP A 1 84 ? 21.854 7.643 -11.309 1.00 66.00 84 ASP A O 1
ATOM 653 N N . ARG A 1 85 ? 21.314 6.701 -9.350 1.00 78.31 85 ARG A N 1
ATOM 654 C CA . ARG A 1 85 ? 20.962 5.378 -9.902 1.00 78.31 85 ARG A CA 1
ATOM 655 C C . ARG A 1 85 ? 19.518 5.287 -10.390 1.00 78.31 85 ARG A C 1
ATOM 657 O O . ARG A 1 85 ? 19.229 4.437 -11.230 1.00 78.31 85 ARG A O 1
ATOM 664 N N . TYR A 1 86 ? 18.625 6.124 -9.865 1.00 84.00 86 TYR A N 1
ATOM 665 C CA . TYR A 1 86 ? 17.206 6.127 -10.220 1.00 84.00 86 TYR A CA 1
ATOM 666 C C . TYR A 1 86 ? 16.741 7.524 -10.645 1.00 84.00 86 TYR A C 1
ATOM 668 O O . TYR A 1 86 ? 17.258 8.517 -10.137 1.00 84.00 86 TYR A O 1
ATOM 676 N N . PRO A 1 87 ? 15.747 7.625 -11.548 1.00 88.69 87 PRO A N 1
ATOM 677 C CA . PRO A 1 87 ? 15.130 8.897 -11.897 1.00 88.69 87 PRO A CA 1
ATOM 678 C C . PRO A 1 87 ? 14.619 9.643 -10.662 1.00 88.69 87 PRO A C 1
ATOM 680 O O . PRO A 1 87 ? 13.936 9.067 -9.812 1.00 88.69 87 PRO A O 1
ATOM 683 N N . GLN A 1 88 ? 14.895 10.948 -10.604 1.00 86.62 88 GLN A N 1
ATOM 684 C CA . GLN A 1 88 ? 14.478 11.806 -9.492 1.00 86.62 88 GLN A CA 1
ATOM 685 C C . GLN A 1 88 ? 12.958 11.789 -9.274 1.00 86.62 88 GLN A C 1
ATOM 687 O O . GLN A 1 88 ? 12.500 11.894 -8.139 1.00 86.62 88 GLN A O 1
ATOM 692 N N . GLU A 1 89 ? 12.187 11.616 -10.349 1.00 91.50 89 GLU A N 1
ATOM 693 C CA . GLU A 1 89 ? 10.732 11.459 -10.304 1.00 91.50 89 GLU A CA 1
ATOM 694 C C . GLU A 1 89 ? 10.317 10.269 -9.428 1.00 91.50 89 GLU A C 1
ATOM 696 O O . GLU A 1 89 ? 9.537 10.446 -8.499 1.00 91.50 89 GLU A O 1
ATOM 701 N N . HIS A 1 90 ? 10.902 9.084 -9.631 1.00 91.19 90 HIS A N 1
ATOM 702 C CA . HIS A 1 90 ? 10.570 7.896 -8.836 1.00 91.19 90 HIS A CA 1
ATOM 703 C C . HIS A 1 90 ? 11.006 8.026 -7.376 1.00 91.19 90 HIS A C 1
ATOM 705 O O . HIS A 1 90 ? 10.325 7.528 -6.480 1.00 91.19 90 HIS A O 1
ATOM 711 N N . ILE A 1 91 ? 12.122 8.716 -7.123 1.00 89.50 91 ILE A N 1
ATOM 712 C CA . ILE A 1 91 ? 12.566 9.024 -5.760 1.00 89.50 91 ILE A CA 1
ATOM 713 C C . ILE A 1 91 ? 11.544 9.928 -5.066 1.00 89.50 91 ILE A C 1
ATOM 715 O O . ILE A 1 91 ? 11.214 9.690 -3.903 1.00 89.50 91 ILE A O 1
ATOM 719 N N . GLU A 1 92 ? 11.029 10.950 -5.751 1.00 91.00 92 GLU A N 1
ATOM 720 C CA . GLU A 1 92 ? 10.020 11.828 -5.162 1.00 91.00 92 GLU A CA 1
ATOM 721 C C . GLU A 1 92 ? 8.682 11.108 -4.972 1.00 91.00 92 GLU A C 1
ATOM 723 O O . GLU A 1 92 ? 8.130 11.176 -3.876 1.00 91.00 92 GLU A O 1
ATOM 728 N N . SER A 1 93 ? 8.231 10.305 -5.943 1.00 94.25 93 SER A N 1
ATOM 729 C CA . SER A 1 93 ? 7.039 9.460 -5.784 1.00 94.25 93 SER A CA 1
ATOM 730 C C . SER A 1 93 ? 7.156 8.517 -4.584 1.00 94.25 93 SER A C 1
ATOM 732 O O . SER A 1 93 ? 6.201 8.359 -3.823 1.00 94.25 93 SER A O 1
ATOM 734 N N . LEU A 1 94 ? 8.335 7.922 -4.359 1.00 92.19 94 LEU A N 1
ATOM 735 C CA . LEU A 1 94 ? 8.569 7.066 -3.197 1.00 92.19 94 LEU A CA 1
ATOM 736 C C . LEU A 1 94 ? 8.467 7.844 -1.881 1.00 92.19 94 LEU A C 1
ATOM 738 O O . LEU A 1 94 ? 7.885 7.351 -0.915 1.00 92.19 94 LEU A O 1
ATOM 742 N N . LYS A 1 95 ? 9.006 9.064 -1.824 1.00 91.00 95 LYS A N 1
ATOM 743 C CA . LYS A 1 95 ? 8.873 9.914 -0.635 1.00 91.00 95 LYS A CA 1
ATOM 744 C C . LYS A 1 95 ? 7.425 10.320 -0.388 1.00 91.00 95 LYS A C 1
ATOM 746 O O . LYS A 1 95 ? 7.001 10.335 0.764 1.00 91.00 95 LYS A O 1
ATOM 751 N N . GLU A 1 96 ? 6.685 10.672 -1.436 1.00 94.38 96 GLU A N 1
ATOM 752 C CA . GLU A 1 96 ? 5.274 11.050 -1.344 1.00 94.38 96 GLU A CA 1
ATOM 753 C C . GLU A 1 96 ? 4.430 9.905 -0.791 1.00 94.38 96 GLU A C 1
ATOM 755 O O . GLU A 1 96 ? 3.808 10.077 0.259 1.00 94.38 96 GLU A O 1
ATOM 760 N N . VAL A 1 97 ? 4.503 8.719 -1.404 1.00 94.62 97 VAL A N 1
ATOM 761 C CA . VAL A 1 97 ? 3.717 7.558 -0.961 1.00 94.62 97 VAL A CA 1
ATOM 762 C C . VAL A 1 97 ? 4.119 7.094 0.442 1.00 94.62 97 VAL A C 1
ATOM 764 O O . VAL A 1 97 ? 3.276 6.661 1.223 1.00 94.62 97 VAL A O 1
ATOM 767 N N . TYR A 1 98 ? 5.398 7.227 0.811 1.00 91.75 98 TYR A N 1
ATOM 768 C CA . TYR A 1 98 ? 5.854 6.912 2.163 1.00 91.75 98 TYR A CA 1
ATOM 769 C C . TYR A 1 98 ? 5.298 7.901 3.195 1.00 91.75 98 TYR A C 1
ATOM 771 O O . TYR A 1 98 ? 4.822 7.481 4.248 1.00 91.75 98 TYR A O 1
ATOM 779 N N . ARG A 1 99 ? 5.315 9.210 2.906 1.00 92.75 99 ARG A N 1
ATOM 780 C CA . ARG A 1 99 ? 4.733 10.236 3.793 1.00 92.75 99 ARG A CA 1
ATOM 781 C C . ARG A 1 99 ? 3.233 10.030 3.983 1.00 92.75 99 ARG A C 1
ATOM 783 O O . ARG A 1 99 ? 2.761 10.078 5.117 1.00 92.75 99 ARG A O 1
ATOM 790 N N . GLU A 1 100 ? 2.511 9.772 2.897 1.00 94.50 100 GLU A N 1
ATOM 791 C CA . GLU A 1 100 ? 1.080 9.464 2.941 1.00 94.50 100 GLU A CA 1
ATOM 792 C C . GLU A 1 100 ? 0.811 8.220 3.795 1.00 94.50 100 GLU A C 1
ATOM 794 O O . GLU A 1 100 ? -0.024 8.252 4.699 1.00 94.50 100 GLU A O 1
ATOM 799 N N . PHE A 1 101 ? 1.585 7.152 3.589 1.00 93.38 101 PHE A N 1
ATOM 800 C CA . PHE A 1 101 ? 1.459 5.924 4.366 1.00 93.38 101 PHE A CA 1
ATOM 801 C C . PHE A 1 101 ? 1.657 6.152 5.873 1.00 93.38 101 PHE A C 1
ATOM 803 O O . PHE A 1 101 ? 0.859 5.669 6.674 1.00 93.38 101 PHE A O 1
ATOM 810 N N . ILE A 1 102 ? 2.676 6.920 6.274 1.00 91.69 102 ILE A N 1
ATOM 811 C CA . ILE A 1 102 ? 2.910 7.248 7.690 1.00 91.69 102 ILE A CA 1
ATOM 812 C C . ILE A 1 102 ? 1.746 8.056 8.279 1.00 91.69 102 ILE A C 1
ATOM 814 O O . ILE A 1 102 ? 1.332 7.778 9.404 1.00 91.69 102 ILE A O 1
ATOM 818 N N . SER A 1 103 ? 1.185 9.004 7.521 1.00 93.44 103 SER A N 1
ATOM 819 C CA . SER A 1 103 ? 0.006 9.766 7.953 1.00 93.44 103 SER A CA 1
ATOM 820 C C . SER A 1 103 ? -1.200 8.855 8.198 1.00 93.44 103 SER A C 1
ATOM 822 O O . SER A 1 103 ? -1.884 8.998 9.208 1.00 93.44 103 SER A O 1
ATOM 824 N N . LEU A 1 104 ? -1.433 7.884 7.311 1.00 93.88 104 LEU A N 1
ATOM 825 C CA . LEU A 1 104 ? -2.507 6.900 7.473 1.00 93.88 104 LEU A CA 1
ATOM 826 C C . LEU A 1 104 ? -2.263 5.973 8.669 1.00 93.88 104 LEU A C 1
ATOM 828 O O . LEU A 1 104 ? -3.208 5.582 9.348 1.00 93.88 104 LEU A O 1
ATOM 832 N N . CYS A 1 105 ? -1.008 5.615 8.954 1.00 91.69 105 CYS A N 1
ATOM 833 C CA . CYS A 1 105 ? -0.674 4.845 10.150 1.00 91.69 105 CYS A CA 1
ATOM 834 C C . CYS A 1 105 ? -1.009 5.599 11.439 1.00 91.69 105 CYS A C 1
ATOM 836 O O . CYS A 1 105 ? -1.563 4.989 12.351 1.00 91.69 105 CYS A O 1
ATOM 838 N N . ASP A 1 106 ? -0.704 6.895 11.516 1.00 91.25 106 ASP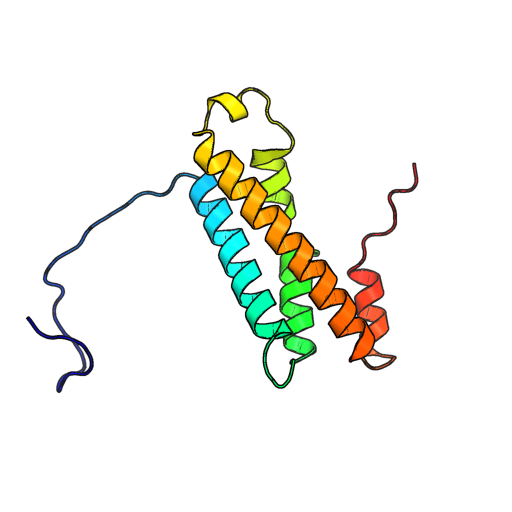 A N 1
ATOM 839 C CA . ASP A 1 106 ? -1.049 7.717 12.681 1.00 91.25 106 ASP A CA 1
ATOM 840 C C . ASP A 1 106 ? -2.571 7.787 12.880 1.00 91.25 106 ASP A C 1
ATOM 842 O O . ASP A 1 106 ? -3.080 7.481 13.960 1.00 91.25 106 ASP A O 1
ATOM 846 N N . GLU A 1 107 ? -3.320 8.066 11.812 1.00 93.19 107 GLU A N 1
ATOM 847 C CA . GLU A 1 107 ? -4.784 8.085 11.854 1.00 93.19 107 GLU A CA 1
ATOM 848 C C . GLU A 1 107 ? -5.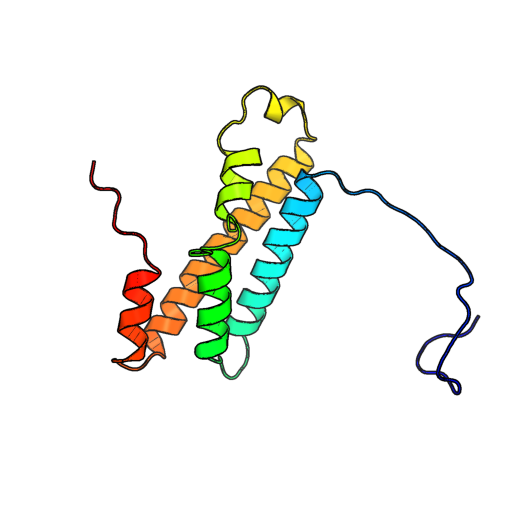372 6.732 12.288 1.00 93.19 107 GLU A C 1
ATOM 850 O O . GLU A 1 107 ? -6.227 6.667 13.176 1.00 93.19 107 GLU A O 1
ATOM 855 N N . ALA A 1 108 ? -4.873 5.630 11.725 1.00 90.56 108 ALA A N 1
ATOM 856 C CA . ALA A 1 108 ? -5.289 4.285 12.101 1.00 90.56 108 ALA A CA 1
ATOM 857 C C . ALA A 1 108 ? -4.997 3.965 13.573 1.00 90.56 108 ALA A C 1
ATOM 859 O O . ALA A 1 108 ? -5.831 3.347 14.236 1.00 90.56 108 ALA A O 1
ATOM 860 N N . LEU A 1 109 ? -3.839 4.375 14.102 1.00 89.44 109 LEU A N 1
ATOM 861 C CA . LEU A 1 109 ? -3.489 4.176 15.510 1.00 89.44 109 LEU A CA 1
ATOM 862 C C . LEU A 1 109 ? -4.413 4.976 16.435 1.00 89.44 109 LEU A C 1
ATOM 864 O O . LEU A 1 109 ? -4.875 4.442 17.446 1.00 89.44 109 LEU A O 1
ATOM 868 N N . GLN A 1 110 ? -4.732 6.222 16.078 1.00 89.81 110 GLN A N 1
ATOM 869 C CA . GLN A 1 110 ? -5.676 7.055 16.827 1.00 89.81 110 GLN A CA 1
ATOM 870 C C . GLN A 1 110 ? -7.085 6.453 16.819 1.00 89.81 110 GLN A C 1
ATOM 872 O O . GLN A 1 110 ? -7.711 6.335 17.875 1.00 89.81 110 GLN A O 1
ATOM 877 N N . LEU A 1 111 ? -7.566 6.018 15.6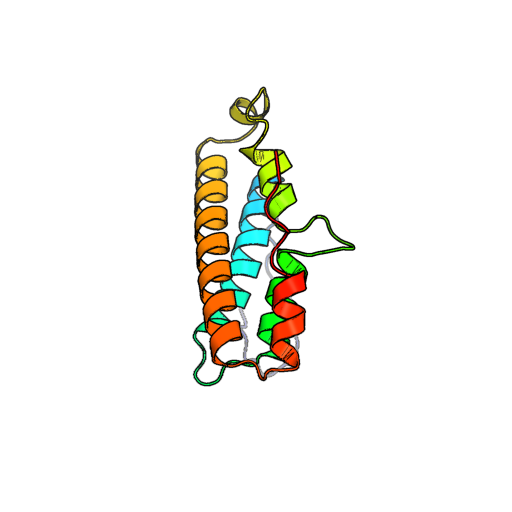52 1.00 89.00 111 LEU A N 1
ATOM 878 C CA . LEU A 1 111 ? -8.865 5.363 15.510 1.00 89.00 111 LEU A CA 1
ATOM 879 C C . LEU A 1 111 ? -8.924 4.054 16.306 1.00 89.00 111 LEU A C 1
ATOM 881 O O . LEU A 1 111 ? -9.897 3.795 17.017 1.00 89.00 111 LEU A O 1
ATOM 885 N N . PHE A 1 112 ? -7.865 3.245 16.242 1.00 86.69 112 PHE A N 1
ATOM 886 C CA . PHE A 1 112 ? -7.777 2.014 17.016 1.00 86.69 112 PHE A CA 1
ATOM 887 C C . PHE A 1 112 ? -7.820 2.306 18.520 1.00 86.69 112 PHE A C 1
ATOM 889 O O . PHE A 1 112 ? -8.576 1.659 19.238 1.00 86.69 112 PHE A O 1
ATOM 896 N N . ALA A 1 113 ? -7.085 3.311 19.006 1.00 84.81 113 ALA A N 1
ATOM 897 C CA . ALA A 1 113 ? -7.093 3.693 20.419 1.00 84.81 113 ALA A CA 1
ATOM 898 C C . ALA A 1 113 ? -8.472 4.168 20.917 1.00 84.81 113 ALA A C 1
ATOM 900 O O . ALA A 1 113 ? -8.808 3.943 22.079 1.00 84.81 113 ALA A O 1
ATOM 901 N N . GLN A 1 114 ? -9.277 4.801 20.057 1.00 85.88 114 GLN A N 1
ATOM 902 C CA . GLN A 1 114 ? -10.636 5.238 20.399 1.00 85.88 114 GLN A CA 1
ATOM 903 C C . GLN A 1 114 ? -11.635 4.078 20.482 1.00 85.88 114 GLN A C 1
ATOM 905 O O . GLN A 1 114 ? -12.549 4.105 21.305 1.00 85.88 114 GLN A O 1
ATOM 910 N N . LEU A 1 115 ? -11.488 3.083 19.606 1.00 82.75 115 LEU A N 1
ATOM 911 C CA . LEU A 1 115 ? -12.467 2.011 19.428 1.00 82.75 115 LEU A CA 1
ATOM 912 C C . LEU A 1 115 ? -12.114 0.721 20.183 1.00 82.75 115 LEU A C 1
ATOM 914 O O . LEU A 1 115 ? -13.003 -0.080 20.477 1.00 82.75 115 LEU A O 1
ATOM 918 N N . ALA A 1 116 ? -10.835 0.499 20.484 1.00 79.12 116 ALA A N 1
ATOM 919 C CA . ALA A 1 116 ? -10.362 -0.697 21.163 1.00 79.12 116 ALA A CA 1
ATOM 920 C C . ALA A 1 116 ? -10.866 -0.769 22.608 1.00 79.12 116 ALA A C 1
ATOM 922 O O . ALA A 1 116 ? -10.843 0.200 23.368 1.00 79.12 116 ALA A O 1
ATOM 923 N N . SER A 1 117 ? -11.272 -1.968 23.025 1.00 71.31 117 SER A N 1
ATOM 924 C CA . SER A 1 117 ? -11.509 -2.245 24.440 1.00 71.31 117 SER A CA 1
ATOM 925 C C . SER A 1 117 ? -10.184 -2.229 25.222 1.00 71.31 117 SER A C 1
ATOM 927 O O . SER A 1 117 ? -9.100 -2.369 24.649 1.00 71.31 117 SER A O 1
ATOM 929 N N . LYS A 1 118 ? -10.247 -2.121 26.559 1.00 60.50 118 LYS A N 1
ATOM 930 C CA . LYS A 1 118 ? -9.053 -2.178 27.431 1.00 60.50 118 LYS A CA 1
ATOM 931 C C . LYS A 1 118 ? -8.147 -3.385 27.145 1.00 60.50 118 LYS A C 1
ATOM 933 O O . LYS A 1 118 ? -6.934 -3.256 27.244 1.00 60.50 118 LYS A O 1
ATOM 938 N N . GLU A 1 119 ? -8.709 -4.528 26.765 1.00 57.84 119 GLU A N 1
ATOM 939 C CA . GLU A 1 119 ? -7.951 -5.754 26.489 1.00 57.84 119 GLU A CA 1
ATOM 940 C C . GLU A 1 119 ? -7.195 -5.686 25.147 1.00 57.84 119 GLU A C 1
ATOM 942 O O . GLU A 1 119 ? -6.049 -6.114 25.058 1.00 57.84 119 GLU A O 1
ATOM 947 N N . GLN A 1 120 ? -7.781 -5.047 24.129 1.00 60.12 120 GLN A N 1
ATOM 948 C CA . GLN A 1 120 ? -7.150 -4.827 22.819 1.00 60.12 120 GLN A CA 1
ATOM 949 C C . GLN A 1 120 ? -6.132 -3.674 22.830 1.00 60.12 120 GLN A C 1
ATOM 951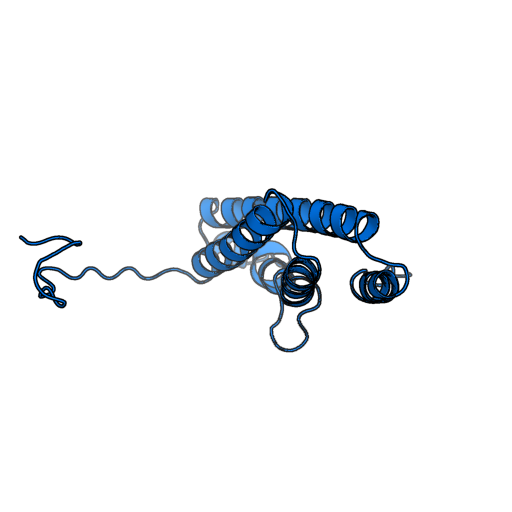 O O . GLN A 1 120 ? -5.188 -3.677 22.043 1.00 60.12 120 GLN A O 1
ATOM 956 N N . SER A 1 121 ? -6.277 -2.711 23.747 1.00 58.19 121 SER A N 1
ATOM 957 C CA . SER A 1 121 ? -5.351 -1.576 23.886 1.00 58.19 121 SER A CA 1
ATOM 958 C C . SER A 1 121 ? -3.921 -1.971 24.286 1.00 58.19 121 SER A C 1
ATOM 960 O O . SER A 1 121 ? -2.976 -1.272 23.928 1.00 58.19 121 SER A O 1
ATOM 962 N N . LEU A 1 122 ? -3.731 -3.116 24.957 1.00 56.75 122 LEU A N 1
ATOM 963 C CA . LEU A 1 122 ? -2.400 -3.631 25.314 1.00 56.75 122 LEU A CA 1
ATOM 964 C C . LEU A 1 122 ? -1.568 -4.010 24.081 1.00 56.75 122 LEU A C 1
ATOM 966 O O . LEU A 1 122 ? -0.351 -3.867 24.103 1.00 56.75 122 LEU A O 1
ATOM 970 N N . LEU A 1 123 ? -2.214 -4.419 22.987 1.00 59.03 123 LEU A N 1
ATOM 971 C CA . LEU A 1 123 ? -1.527 -4.751 21.737 1.00 59.03 123 LEU A CA 1
ATOM 972 C C . LEU A 1 123 ? -1.046 -3.496 20.986 1.00 59.03 123 LEU A C 1
ATOM 974 O O . LEU A 1 123 ? -0.048 -3.556 20.278 1.00 59.03 123 LEU A O 1
ATOM 978 N N . VAL A 1 124 ? -1.688 -2.338 21.187 1.00 58.06 124 VAL A N 1
ATOM 979 C CA . VAL A 1 124 ? -1.216 -1.042 20.649 1.00 58.06 124 VAL A CA 1
ATOM 980 C C . VAL A 1 124 ? 0.137 -0.664 21.240 1.00 58.06 124 VAL A C 1
ATOM 982 O O . VAL A 1 124 ? 0.975 -0.086 20.553 1.00 58.06 124 VAL A O 1
ATOM 985 N N . PHE A 1 125 ? 0.366 -1.009 22.510 1.00 55.03 125 PHE A N 1
ATOM 986 C CA . PHE A 1 125 ? 1.622 -0.723 23.196 1.00 55.03 125 PHE A CA 1
ATOM 987 C C . PHE A 1 125 ? 2.811 -1.456 22.557 1.00 55.03 125 PHE A C 1
ATOM 989 O O . PHE A 1 125 ? 3.903 -0.905 22.517 1.00 55.03 125 PHE A O 1
ATOM 996 N N . GLU A 1 126 ? 2.599 -2.650 21.995 1.00 60.75 126 GLU A N 1
ATOM 997 C CA . GLU A 1 126 ? 3.635 -3.374 21.240 1.00 60.75 126 GLU A CA 1
ATOM 998 C C . GLU A 1 126 ? 3.853 -2.814 19.824 1.00 60.75 126 GLU A C 1
ATOM 1000 O O . GLU A 1 126 ? 4.911 -3.017 19.231 1.00 60.75 126 GLU A O 1
ATOM 1005 N N . MET A 1 127 ? 2.862 -2.110 19.269 1.00 60.62 127 MET A N 1
ATOM 1006 C CA . MET A 1 127 ? 2.917 -1.528 17.921 1.00 60.62 127 MET A CA 1
ATOM 1007 C C . MET A 1 127 ? 3.559 -0.137 17.885 1.00 60.62 127 MET A C 1
ATOM 1009 O O . MET A 1 127 ? 3.961 0.314 16.812 1.00 60.62 127 MET A O 1
ATOM 1013 N N . ASN A 1 128 ? 3.696 0.519 19.040 1.00 52.53 128 ASN A N 1
ATOM 1014 C CA . ASN A 1 128 ? 4.550 1.689 19.209 1.00 52.53 128 ASN A CA 1
ATOM 1015 C C . ASN A 1 128 ? 5.963 1.217 19.592 1.00 52.53 128 ASN A C 1
ATOM 1017 O O . ASN A 1 128 ? 6.136 0.673 20.684 1.00 52.53 128 ASN A O 1
ATOM 1021 N N . PRO A 1 129 ? 6.992 1.408 18.745 1.00 48.72 129 PRO A N 1
ATOM 1022 C CA . PRO A 1 129 ? 8.354 1.102 19.158 1.00 48.72 129 PRO A CA 1
ATOM 1023 C C . PRO A 1 129 ? 8.717 1.971 20.375 1.00 48.72 129 PRO A C 1
ATOM 1025 O O . PRO A 1 129 ? 8.323 3.142 20.423 1.00 48.72 129 PRO A O 1
ATOM 1028 N N . PRO A 1 130 ? 9.453 1.436 21.371 1.00 40.38 130 PRO A N 1
ATOM 1029 C CA . PRO A 1 130 ? 9.907 2.246 22.492 1.00 40.38 130 PRO A CA 1
ATOM 1030 C C . PRO A 1 130 ? 10.689 3.454 21.955 1.00 40.38 130 PRO A C 1
ATOM 1032 O O . PRO A 1 130 ? 11.414 3.309 20.963 1.00 40.38 130 PRO A O 1
ATOM 1035 N N . PRO A 1 131 ? 10.557 4.644 22.574 1.00 38.66 131 PRO A N 1
ATOM 1036 C CA . PRO A 1 131 ? 11.369 5.786 22.189 1.00 38.66 131 PRO A CA 1
ATOM 1037 C C . PRO A 1 131 ? 12.833 5.357 22.240 1.00 38.66 131 PRO A C 1
ATOM 1039 O O . PRO A 1 131 ? 13.265 4.748 23.219 1.00 38.66 131 PRO A O 1
ATOM 1042 N N . ILE A 1 132 ? 13.573 5.632 21.165 1.00 39.00 132 ILE A N 1
ATOM 1043 C CA . ILE A 1 132 ? 15.012 5.391 21.117 1.00 39.00 132 ILE A CA 1
ATOM 1044 C C . ILE A 1 132 ? 15.617 6.277 22.209 1.00 39.00 132 ILE A C 1
ATOM 1046 O O . ILE A 1 132 ? 15.741 7.490 22.045 1.00 39.00 132 ILE A O 1
ATOM 1050 N N . VAL A 1 133 ? 15.897 5.679 23.365 1.00 35.69 133 VAL A N 1
ATOM 1051 C CA . VAL A 1 133 ? 16.638 6.325 24.443 1.00 35.69 133 VAL A CA 1
ATOM 1052 C C . VAL A 1 133 ? 18.075 6.436 23.941 1.00 35.69 133 VAL A C 1
ATOM 1054 O O . VAL A 1 133 ? 18.712 5.413 23.694 1.00 35.69 133 VAL A O 1
ATOM 1057 N N . ASN A 1 134 ? 18.525 7.674 23.715 1.00 34.38 134 ASN A N 1
ATOM 1058 C CA . ASN A 1 134 ? 19.938 8.008 23.502 1.00 34.38 134 ASN A CA 1
ATOM 1059 C C . ASN A 1 134 ? 20.787 7.595 24.707 1.00 34.38 134 ASN A C 1
ATOM 1061 O O . ASN A 1 134 ? 20.316 7.810 25.849 1.00 34.38 134 ASN A O 1
#